Protein AF-A0A349YR46-F1 (afdb_monomer)

Nearest PDB structures (foldseek):
  8bj6-assembly1_A  TM=9.202E-01  e=8.017E-04  Bacillus subtilis subsp. subtilis str. 168
  5vfz-assembly1_A  TM=7.341E-01  e=2.265E+00  Brujitavirus brujita

Sequence (167 aa):
MYNAKMKESFLNTIENENSYKAYERAFNLTEEIETFFGKDVCEMSVNDIMCLLDLKTGARKVTAIQTMSLLRTYVDWCLQNGKIVGENNFDKISYEKINQSRAIFEQYVKDEEEFDEMCKVVYKQTSDYIESIEKPKELIVRLAFLELNIEEIAILKKTDIDYENGI

Secondary structure (DSSP, 8-state):
-TTHHHHHHHHTT---HHHHHHHHHHHHHHHHHHHHHTS-GGG--HHHHHHHHHHHS-S-HHHHHHHHHHHHHHHHHHHHTTSS-S--GGGG--GGGS--HHHHHHHH-SSHHHHHHHHHHHT---TT--HHHHHHHHHHHHHHHTT--HHHHHH--GGG--TTTT-

Foldseek 3Di:
DPPCVLLVVVLVVDPDPVLSVLLVVLQVLQVVLCVVVVHDLLRDALVSVLVSLQPRQALDLVSSVSSLVSSQVSNVVCPVVVVDDDDRNSVVDDSVPRDNLVRPLCVVAVDPVRVVVVLCVVQPDDPPHDCVPSVVVSLVVVVVNVVDDPVRVVPDDPVNDDPVVSD

pLDDT: mean 85.07, std 10.21, range [55.25, 97.81]

Radius of gyration: 21.73 Å; Cα contacts (8 Å, |Δi|>4): 123; chains: 1; bounding box: 50×27×61 Å

Solvent-accessible surface area (backbone atoms only — not comparable to full-atom values): 9874 Å² total; per-residue (Å²): 94,62,66,46,72,63,52,50,59,55,47,74,72,47,84,50,66,72,58,36,54,50,50,53,51,47,43,52,64,42,22,65,56,25,58,74,71,72,40,54,80,74,71,42,50,60,68,56,48,49,52,48,48,30,77,59,34,49,53,47,66,70,55,32,54,50,46,50,52,52,53,41,55,51,30,48,50,33,47,77,70,64,74,49,87,88,78,62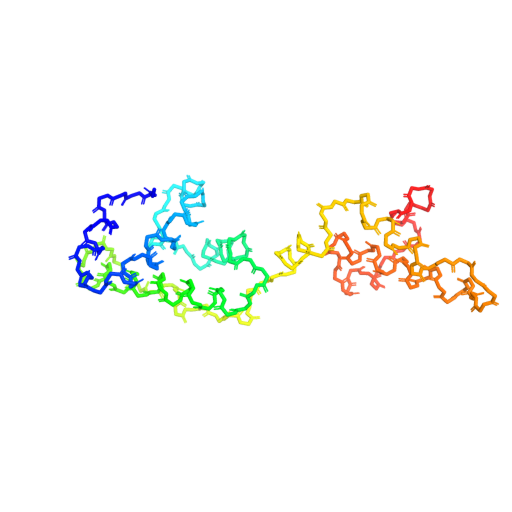,49,61,77,79,56,58,74,91,73,55,63,38,65,67,33,38,44,61,72,79,34,87,46,73,67,58,44,51,54,51,48,54,64,75,69,44,88,51,98,84,58,48,66,91,56,50,53,62,51,52,49,52,54,52,43,45,71,72,70,48,50,72,72,58,60,73,68,62,50,82,89,77,47,43,78,90,82,75,82

Mean predicted aligned error: 10.53 Å

Structure (mmCIF, N/CA/C/O backbone):
data_AF-A0A349YR46-F1
#
_entry.id   AF-A0A349YR46-F1
#
loop_
_atom_site.group_PDB
_atom_site.id
_atom_site.type_symbol
_atom_site.label_atom_id
_atom_site.label_alt_id
_atom_site.label_comp_id
_atom_site.label_asym_id
_atom_site.label_entity_id
_atom_site.label_seq_id
_atom_site.pdbx_PDB_ins_code
_atom_site.Cartn_x
_atom_site.Cartn_y
_atom_site.Cartn_z
_atom_site.occupancy
_atom_site.B_iso_or_equiv
_atom_site.auth_seq_id
_atom_site.auth_comp_id
_atom_site.auth_asym_id
_atom_site.auth_atom_id
_atom_site.pdbx_PDB_model_num
ATOM 1 N N . MET A 1 1 ? -9.243 11.938 8.640 1.00 85.62 1 MET A N 1
ATOM 2 C CA . MET A 1 1 ? -9.383 10.492 8.927 1.00 85.62 1 MET A CA 1
ATOM 3 C C . MET A 1 1 ? -10.788 9.990 8.588 1.00 85.62 1 MET A C 1
ATOM 5 O O . MET A 1 1 ? -11.760 10.495 9.151 1.00 85.62 1 MET A O 1
ATOM 9 N N . TYR A 1 2 ? -10.905 8.943 7.760 1.00 94.06 2 TYR A N 1
ATOM 10 C CA . TYR A 1 2 ? -12.170 8.219 7.539 1.00 94.06 2 TYR A CA 1
ATOM 11 C C . TYR A 1 2 ? -12.680 7.580 8.844 1.00 94.06 2 TYR A C 1
ATOM 13 O O . TYR A 1 2 ? -11.862 7.114 9.632 1.00 94.06 2 TYR A O 1
ATOM 21 N N . ASN A 1 3 ? -13.999 7.557 9.086 1.00 93.56 3 ASN A N 1
ATOM 22 C CA . ASN A 1 3 ? -14.619 7.015 10.312 1.00 93.56 3 ASN A CA 1
ATOM 23 C C . ASN A 1 3 ? -13.978 7.536 11.622 1.00 93.56 3 ASN A C 1
ATOM 25 O O . ASN A 1 3 ? -13.648 6.783 12.543 1.00 93.56 3 ASN A O 1
ATOM 29 N N . ALA A 1 4 ? -13.804 8.861 11.699 1.00 93.44 4 ALA A N 1
ATOM 30 C CA . ALA A 1 4 ? -13.059 9.538 12.763 1.00 93.44 4 ALA A CA 1
ATOM 31 C C . ALA A 1 4 ? -13.456 9.099 14.183 1.00 93.44 4 ALA A C 1
ATOM 33 O O . ALA A 1 4 ? -12.584 8.807 14.989 1.00 93.44 4 ALA A O 1
ATOM 34 N N . LYS A 1 5 ? -14.755 8.939 14.476 1.00 94.62 5 LYS A N 1
ATOM 35 C CA . LYS A 1 5 ? -15.231 8.537 15.814 1.00 94.62 5 LYS A CA 1
ATOM 36 C C . LYS A 1 5 ? -14.667 7.190 16.280 1.00 94.62 5 LYS A C 1
ATOM 38 O O . LYS A 1 5 ? -14.355 7.022 17.460 1.00 94.62 5 LYS A O 1
ATOM 43 N N . MET A 1 6 ? -14.573 6.212 15.376 1.00 94.69 6 MET A N 1
ATOM 44 C CA . MET A 1 6 ? -14.049 4.884 15.704 1.00 94.69 6 MET A CA 1
ATOM 45 C C . MET A 1 6 ? -12.543 4.949 15.960 1.00 94.69 6 MET A C 1
ATOM 47 O O . MET A 1 6 ? -12.070 4.449 16.980 1.00 94.69 6 MET A O 1
ATOM 51 N N . LYS A 1 7 ? -11.808 5.634 15.083 1.00 96.88 7 LYS A N 1
ATOM 52 C CA . LYS A 1 7 ? -10.355 5.791 15.198 1.00 96.88 7 LYS A CA 1
ATOM 53 C C . LYS A 1 7 ? -9.949 6.631 16.397 1.00 96.88 7 LYS A C 1
ATOM 55 O O . LYS A 1 7 ? -9.032 6.246 17.104 1.00 96.88 7 LYS A O 1
ATOM 60 N N . GLU A 1 8 ? -10.672 7.704 16.699 1.00 96.12 8 GLU A N 1
ATOM 61 C CA . GLU A 1 8 ? -10.494 8.485 17.928 1.00 96.12 8 GLU A CA 1
ATOM 62 C C . GLU A 1 8 ? -10.711 7.618 19.172 1.00 96.12 8 GLU A C 1
ATOM 64 O O . GLU A 1 8 ? -9.930 7.691 20.117 1.00 96.12 8 GLU A O 1
ATOM 69 N N . SER A 1 9 ? -11.720 6.736 19.164 1.00 96.06 9 SER A N 1
ATOM 70 C CA . SER A 1 9 ? -11.949 5.803 20.278 1.00 96.06 9 SER A CA 1
ATOM 71 C C . SER A 1 9 ? -10.760 4.867 20.498 1.00 96.06 9 SER A C 1
ATOM 73 O O . SER A 1 9 ? -10.399 4.613 21.642 1.00 96.06 9 SER A O 1
ATOM 75 N N . PHE A 1 10 ? -10.140 4.383 19.421 1.00 97.56 10 PHE A N 1
ATOM 76 C CA . PHE A 1 10 ? -8.922 3.579 19.493 1.00 97.56 10 PHE A CA 1
ATOM 77 C C . PHE A 1 10 ? -7.711 4.406 19.944 1.00 97.56 10 PHE A C 1
ATOM 79 O O . PHE A 1 10 ? -7.009 4.003 20.867 1.00 97.56 10 PHE A O 1
ATOM 86 N N . LEU A 1 11 ? -7.491 5.582 19.352 1.00 96.88 11 LEU A N 1
ATOM 87 C CA . LEU A 1 11 ? -6.385 6.484 19.685 1.00 96.88 11 LEU A CA 1
ATOM 88 C C . LEU A 1 11 ? -6.401 6.885 21.166 1.00 96.88 11 LEU A C 1
ATOM 90 O O . LEU A 1 11 ? -5.349 6.934 21.797 1.00 96.88 11 LEU A O 1
ATOM 94 N N . ASN A 1 12 ? -7.587 7.074 21.750 1.00 95.81 12 ASN A N 1
ATOM 95 C CA . ASN A 1 12 ? -7.757 7.367 23.175 1.00 95.81 12 ASN A CA 1
ATOM 96 C C . ASN A 1 12 ? -7.328 6.221 24.109 1.00 95.81 12 ASN A C 1
ATOM 98 O O . ASN A 1 12 ? -7.163 6.450 25.304 1.00 95.81 12 ASN A O 1
ATOM 102 N N . THR A 1 13 ? -7.140 5.000 23.597 1.00 95.50 13 THR A N 1
ATOM 103 C CA . THR A 1 13 ? -6.581 3.881 24.379 1.00 95.50 13 THR A CA 1
ATOM 104 C C . THR A 1 13 ? -5.051 3.868 24.407 1.00 95.50 13 THR A C 1
ATOM 106 O O . THR A 1 13 ? -4.454 3.055 25.110 1.00 95.50 13 THR A O 1
ATOM 109 N N . ILE A 1 14 ? -4.400 4.759 23.654 1.00 95.44 14 ILE A N 1
ATOM 110 C CA . ILE A 1 14 ? -2.948 4.793 23.496 1.00 95.44 14 ILE A CA 1
ATOM 111 C C . ILE A 1 14 ? -2.356 5.860 24.412 1.00 95.44 14 ILE A C 1
ATOM 113 O O . ILE A 1 14 ? -2.468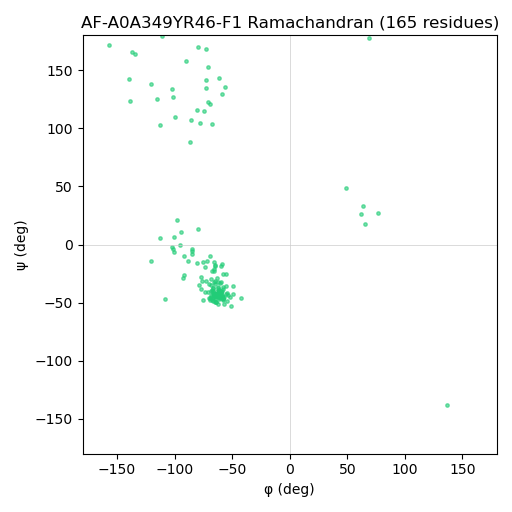 7.054 24.154 1.00 95.44 14 ILE A O 1
ATOM 117 N N . GLU A 1 15 ? -1.654 5.426 25.457 1.00 93.56 15 GLU A N 1
ATOM 118 C CA . GLU A 1 15 ? -1.013 6.340 26.415 1.00 93.56 15 GLU A CA 1
ATOM 119 C C . GLU A 1 15 ? 0.278 6.972 25.868 1.00 93.56 15 GLU A C 1
ATOM 121 O O . GLU A 1 15 ? 0.642 8.096 26.210 1.00 93.56 15 GLU A O 1
ATOM 126 N N . ASN A 1 16 ? 1.006 6.245 25.016 1.00 95.88 16 ASN A N 1
ATOM 127 C CA . ASN A 1 16 ? 2.294 6.692 24.500 1.00 95.88 16 ASN A CA 1
ATOM 128 C C . ASN A 1 16 ? 2.123 7.681 23.333 1.00 95.88 16 ASN A C 1
ATOM 130 O O . ASN A 1 16 ? 1.685 7.296 22.250 1.00 95.88 16 ASN A O 1
ATOM 134 N N . GLU A 1 17 ? 2.569 8.927 23.514 1.00 94.50 17 GLU A N 1
ATOM 135 C CA . GLU A 1 17 ? 2.419 10.005 22.521 1.00 94.50 17 GLU A CA 1
ATOM 136 C C . GLU A 1 17 ? 3.058 9.681 21.156 1.00 94.50 17 GLU A C 1
ATOM 138 O O . GLU A 1 17 ? 2.501 9.997 20.103 1.00 94.50 17 GLU A O 1
ATOM 143 N N . ASN A 1 18 ? 4.214 9.012 21.141 1.00 93.75 18 ASN A N 1
ATOM 144 C CA . ASN A 1 18 ? 4.871 8.634 19.885 1.00 93.75 18 ASN A CA 1
ATOM 145 C C . ASN A 1 18 ? 4.065 7.579 19.123 1.00 93.75 18 ASN A C 1
ATOM 147 O O . ASN A 1 18 ? 3.958 7.649 17.898 1.00 93.75 18 ASN A O 1
ATOM 151 N N . SER A 1 19 ? 3.486 6.624 19.852 1.00 94.19 19 SER A N 1
ATOM 152 C CA . SER A 1 19 ? 2.607 5.601 19.290 1.00 94.19 19 SER A CA 1
ATOM 153 C C . SER A 1 19 ? 1.329 6.246 18.766 1.00 94.19 19 SER A C 1
ATOM 155 O O . SER A 1 19 ? 0.980 6.015 17.614 1.00 94.19 19 SER A O 1
ATOM 157 N N . TYR A 1 20 ? 0.707 7.140 19.541 1.00 96.06 20 TYR A N 1
ATOM 158 C CA . TYR A 1 20 ? -0.460 7.917 19.117 1.00 96.06 20 TYR A CA 1
ATOM 159 C C . TYR A 1 20 ? -0.206 8.608 17.769 1.00 96.06 20 TYR A C 1
ATOM 161 O O . TYR A 1 20 ? -0.930 8.380 16.801 1.00 96.06 20 TYR A O 1
ATOM 169 N N . LYS A 1 21 ? 0.893 9.370 17.660 1.00 95.56 21 LYS A N 1
ATOM 170 C CA . LYS A 1 21 ? 1.276 10.064 16.417 1.00 95.56 21 LYS A CA 1
ATOM 171 C C . LYS A 1 21 ? 1.586 9.103 15.267 1.00 95.56 21 LYS A C 1
ATOM 173 O O . LYS A 1 21 ? 1.456 9.467 14.099 1.00 95.56 21 LYS A O 1
ATOM 178 N N . ALA A 1 22 ? 2.060 7.890 15.551 1.00 94.50 22 ALA A N 1
ATOM 179 C CA . ALA A 1 22 ? 2.281 6.877 14.523 1.00 94.50 22 ALA A CA 1
ATOM 180 C C . ALA A 1 22 ? 0.952 6.369 13.942 1.00 94.50 22 ALA A C 1
ATOM 182 O O . ALA A 1 22 ? 0.811 6.337 12.721 1.00 94.50 22 ALA A O 1
ATOM 183 N N . TYR A 1 23 ? -0.028 6.057 14.793 1.00 96.50 23 TYR A N 1
ATOM 184 C CA . TYR A 1 23 ? -1.359 5.637 14.351 1.00 96.50 23 TYR A CA 1
ATOM 185 C C . TYR A 1 23 ? -2.124 6.750 13.642 1.00 96.50 23 TYR A C 1
ATOM 187 O O . TYR A 1 23 ? -2.691 6.508 12.583 1.00 96.50 23 TYR A O 1
ATOM 195 N N . GLU A 1 24 ? -2.083 7.978 14.159 1.00 95.81 24 GLU A N 1
ATOM 196 C CA . GLU A 1 24 ? -2.708 9.133 13.506 1.00 95.81 24 GLU A CA 1
ATOM 197 C C . GLU A 1 24 ? -2.167 9.333 12.081 1.00 95.81 24 GLU A C 1
ATOM 199 O O . GLU A 1 24 ? -2.935 9.483 11.130 1.00 95.81 24 GLU A O 1
ATOM 204 N N . ARG A 1 25 ? -0.842 9.244 11.897 1.00 93.38 25 ARG A N 1
ATOM 205 C CA . ARG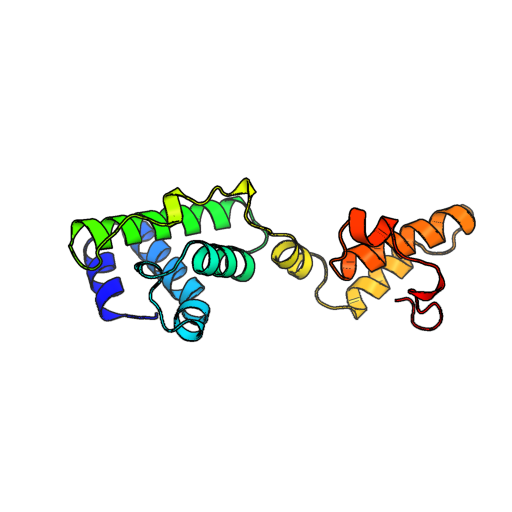 A 1 25 ? -0.229 9.285 10.559 1.00 93.38 25 ARG A CA 1
ATOM 206 C C . ARG A 1 25 ? -0.674 8.122 9.679 1.00 93.38 25 ARG A C 1
ATOM 208 O O . ARG A 1 25 ? -0.964 8.354 8.510 1.00 93.38 25 ARG A O 1
ATOM 215 N N . ALA A 1 26 ? -0.747 6.904 10.218 1.00 93.25 26 ALA A N 1
ATOM 216 C CA . ALA A 1 26 ? -1.222 5.744 9.469 1.00 93.25 26 ALA A CA 1
ATOM 217 C C . ALA A 1 26 ? -2.679 5.928 9.007 1.00 93.25 26 ALA A C 1
ATOM 219 O O . ALA A 1 26 ? -2.980 5.674 7.849 1.00 93.25 26 ALA A O 1
ATOM 220 N N . PHE A 1 27 ? -3.563 6.447 9.859 1.00 95.62 27 PHE A N 1
ATOM 221 C CA . PHE A 1 27 ? -4.963 6.693 9.501 1.00 95.62 27 PHE A CA 1
ATOM 222 C C . PHE A 1 27 ? -5.160 7.831 8.502 1.00 95.62 27 PHE A C 1
ATOM 224 O O . PHE A 1 27 ? -6.063 7.767 7.670 1.00 95.62 27 PHE A O 1
ATOM 231 N N . ASN A 1 28 ? -4.331 8.872 8.568 1.00 93.44 28 ASN A N 1
ATOM 232 C CA . ASN A 1 28 ? -4.348 9.932 7.562 1.00 93.44 28 ASN A CA 1
ATOM 233 C C . ASN A 1 28 ? -3.840 9.423 6.206 1.00 93.44 28 ASN A C 1
ATOM 235 O O . ASN A 1 28 ? -4.363 9.812 5.168 1.00 93.44 28 ASN A O 1
ATOM 239 N N . LEU A 1 29 ? -2.862 8.514 6.209 1.00 89.62 29 LEU A N 1
ATOM 240 C CA . LEU A 1 29 ? -2.326 7.906 4.993 1.00 89.62 29 LEU A CA 1
ATOM 241 C C . LEU A 1 29 ? -3.367 7.046 4.253 1.00 89.62 29 LEU A C 1
ATOM 243 O O . LEU A 1 29 ? -3.359 6.995 3.024 1.00 89.62 29 LEU A O 1
ATOM 247 N N . THR A 1 30 ? -4.262 6.376 4.985 1.00 91.81 30 THR A N 1
ATOM 248 C CA . THR A 1 30 ? -5.279 5.481 4.407 1.00 91.81 30 THR A CA 1
ATOM 249 C C . THR A 1 30 ? -6.580 6.175 4.016 1.00 91.81 30 THR A C 1
ATOM 251 O O . THR A 1 30 ? -7.364 5.599 3.266 1.00 91.81 30 THR A O 1
ATOM 254 N N . GLU A 1 31 ? -6.810 7.406 4.478 1.00 93.38 31 GLU A N 1
ATOM 255 C CA . GLU A 1 31 ? -8.101 8.097 4.375 1.00 93.38 31 GLU A CA 1
ATOM 256 C C . GLU A 1 31 ? -8.641 8.198 2.946 1.00 93.38 31 GLU A C 1
ATOM 258 O O . GLU A 1 31 ? -9.831 7.980 2.720 1.00 93.38 31 GLU A O 1
ATOM 263 N N . GLU A 1 32 ? -7.782 8.516 1.981 1.00 89.75 32 GLU A N 1
ATOM 264 C CA . GLU A 1 32 ? -8.176 8.651 0.576 1.00 89.75 32 GLU A CA 1
ATOM 265 C C . GLU A 1 32 ? -8.726 7.331 0.018 1.00 89.75 32 GLU A C 1
ATOM 267 O O . GLU A 1 32 ? -9.771 7.313 -0.632 1.00 89.75 32 GLU A O 1
ATOM 272 N N . ILE A 1 33 ? -8.066 6.214 0.337 1.00 89.75 33 ILE A N 1
ATOM 273 C CA . ILE A 1 33 ? -8.454 4.878 -0.128 1.00 89.75 33 ILE A CA 1
ATOM 274 C C . ILE A 1 33 ? -9.705 4.384 0.600 1.00 89.75 33 ILE A C 1
ATOM 276 O O . ILE A 1 33 ? -10.613 3.838 -0.024 1.00 89.75 33 ILE A O 1
ATOM 280 N N . GLU A 1 34 ? -9.799 4.618 1.908 1.00 94.56 34 GLU A N 1
ATOM 281 C CA . GLU A 1 34 ? -11.008 4.320 2.684 1.00 94.56 34 GLU A CA 1
ATOM 282 C C . GLU A 1 34 ? -12.226 5.085 2.158 1.00 94.56 34 GLU A C 1
ATOM 284 O O . GLU A 1 34 ? -13.309 4.519 2.016 1.00 94.56 34 GLU A O 1
ATOM 289 N N . THR A 1 35 ? -12.033 6.355 1.794 1.00 92.69 35 THR A N 1
ATOM 290 C CA . THR A 1 35 ? -13.075 7.192 1.186 1.00 92.69 35 THR A CA 1
ATOM 291 C C . THR A 1 35 ? -13.477 6.664 -0.188 1.00 92.69 35 THR A C 1
ATOM 293 O O . THR A 1 35 ? -14.669 6.585 -0.477 1.00 92.69 35 THR A O 1
ATOM 296 N N . PHE A 1 36 ? -12.506 6.262 -1.015 1.00 89.62 36 PHE A N 1
ATOM 297 C CA . PHE A 1 36 ? -12.759 5.679 -2.334 1.00 89.62 36 PHE A CA 1
ATOM 298 C C . PHE A 1 36 ? -13.585 4.387 -2.252 1.00 89.62 36 PHE A C 1
ATOM 300 O O . PHE A 1 36 ? -14.550 4.224 -2.997 1.00 89.62 36 PHE A O 1
ATOM 307 N N . PHE A 1 37 ? -13.245 3.485 -1.328 1.00 91.12 37 PHE A N 1
ATOM 308 C CA . PHE A 1 37 ? -13.982 2.233 -1.139 1.00 91.12 37 PHE A CA 1
ATOM 309 C C . PHE A 1 37 ? -15.263 2.384 -0.311 1.00 91.12 37 PHE A C 1
ATOM 311 O O . PHE A 1 37 ? -16.098 1.478 -0.327 1.00 91.12 37 PHE A O 1
ATOM 318 N N . GLY A 1 38 ? -15.424 3.490 0.421 1.00 94.19 38 GLY A N 1
ATOM 319 C CA . GLY A 1 38 ? -16.522 3.687 1.367 1.00 94.19 38 GLY A CA 1
ATOM 320 C C . GLY A 1 38 ? -16.491 2.689 2.528 1.00 94.19 38 GLY A C 1
ATOM 321 O O . GLY A 1 38 ? -17.545 2.258 2.993 1.00 94.19 38 GLY A O 1
ATOM 322 N N . LYS A 1 39 ? -15.293 2.281 2.964 1.00 95.25 39 LYS A N 1
ATOM 323 C CA . LYS A 1 39 ? -15.076 1.280 4.021 1.00 95.25 39 LYS A CA 1
ATOM 324 C C . LYS A 1 39 ? -13.934 1.709 4.925 1.00 95.25 39 LYS A C 1
ATOM 326 O O . LYS A 1 39 ? -12.932 2.228 4.437 1.00 95.25 39 LYS A O 1
ATOM 331 N N . ASP A 1 40 ? -14.062 1.442 6.222 1.00 95.69 40 ASP A N 1
ATOM 332 C CA . ASP A 1 40 ? -12.927 1.588 7.134 1.00 95.69 40 ASP A CA 1
ATOM 333 C C . ASP A 1 40 ? -11.899 0.479 6.862 1.00 95.69 40 ASP A C 1
ATOM 335 O O . ASP A 1 40 ? -12.272 -0.613 6.428 1.00 95.69 40 ASP A O 1
ATOM 339 N N . VAL A 1 41 ? -10.613 0.718 7.146 1.00 94.62 41 VAL A N 1
ATOM 340 C CA . VAL A 1 41 ? -9.559 -0.310 7.021 1.00 94.62 41 VAL A CA 1
ATOM 341 C C . VAL A 1 41 ? -9.947 -1.629 7.698 1.00 94.62 41 VAL A C 1
ATOM 343 O O . VAL A 1 41 ? -9.623 -2.700 7.185 1.00 94.62 41 VAL A O 1
ATOM 346 N N . CYS A 1 42 ? -10.660 -1.584 8.827 1.00 95.31 42 CYS A N 1
ATOM 347 C CA . CYS A 1 42 ? -11.071 -2.799 9.531 1.00 95.31 42 CYS A CA 1
ATOM 348 C C . CYS A 1 42 ? -12.178 -3.607 8.819 1.00 95.31 42 CYS A C 1
ATOM 350 O O . CYS A 1 42 ? -12.366 -4.782 9.120 1.00 95.31 42 CYS A O 1
ATOM 352 N N . GLU A 1 43 ? -12.859 -3.023 7.832 1.00 94.88 43 GLU A N 1
ATOM 353 C CA . GLU A 1 43 ? -13.916 -3.656 7.029 1.00 94.88 43 GLU A CA 1
ATOM 354 C C . GLU A 1 43 ? -13.424 -4.083 5.633 1.00 94.88 43 GLU A C 1
ATOM 356 O O . GLU A 1 43 ? -14.180 -4.640 4.830 1.00 94.88 43 GLU A O 1
ATOM 361 N N . MET A 1 44 ? -12.160 -3.804 5.314 1.00 94.75 44 MET A N 1
ATOM 362 C CA . MET A 1 44 ? -11.581 -4.076 4.004 1.00 94.75 44 MET A CA 1
ATOM 363 C C . MET A 1 44 ? -11.345 -5.573 3.772 1.00 94.75 44 MET A C 1
ATOM 365 O O . MET A 1 44 ? -10.928 -6.326 4.659 1.00 94.75 44 MET A O 1
ATOM 369 N N . SER A 1 45 ? -11.588 -6.016 2.536 1.00 93.62 45 SER A N 1
ATOM 370 C CA . SER A 1 45 ? -11.196 -7.355 2.094 1.00 93.62 45 SER A CA 1
ATOM 371 C C . SER A 1 45 ? -9.679 -7.447 1.891 1.00 93.62 45 SER A C 1
ATOM 373 O O . SER A 1 45 ? -8.986 -6.435 1.826 1.00 93.62 45 SER A O 1
ATOM 375 N N . VAL A 1 46 ? -9.149 -8.662 1.723 1.00 90.50 46 VAL A N 1
ATOM 376 C CA . VAL A 1 46 ? -7.720 -8.864 1.410 1.00 90.50 46 VAL A CA 1
ATOM 377 C C . VAL A 1 46 ? -7.295 -8.065 0.171 1.00 90.50 46 VAL A C 1
ATOM 379 O O . VAL A 1 46 ? -6.246 -7.433 0.195 1.00 90.50 46 VAL A O 1
ATOM 382 N N . ASN A 1 47 ? -8.118 -8.033 -0.882 1.00 87.19 47 ASN A N 1
ATOM 383 C CA . ASN A 1 47 ? -7.803 -7.294 -2.109 1.00 87.19 47 ASN A CA 1
ATOM 384 C C . ASN A 1 47 ? -7.820 -5.773 -1.889 1.00 87.19 47 ASN A C 1
ATOM 386 O O . ASN A 1 47 ? -6.939 -5.080 -2.390 1.00 87.19 47 ASN A O 1
ATOM 390 N N . ASP A 1 48 ? -8.780 -5.270 -1.106 1.00 90.75 48 ASP A N 1
ATOM 391 C CA . ASP A 1 48 ? -8.870 -3.846 -0.755 1.00 90.75 48 ASP A CA 1
ATOM 392 C C . ASP A 1 48 ? -7.614 -3.407 0.027 1.00 90.75 48 ASP A C 1
ATOM 394 O O . ASP A 1 48 ? -7.010 -2.380 -0.282 1.00 90.75 48 ASP A O 1
ATOM 398 N N . ILE A 1 49 ? -7.165 -4.227 0.989 1.00 90.50 49 ILE A N 1
ATOM 399 C CA . ILE A 1 49 ? -5.942 -3.968 1.764 1.00 90.50 49 ILE A CA 1
ATOM 400 C C . ILE A 1 49 ? -4.701 -4.025 0.865 1.00 90.50 49 ILE A C 1
ATOM 402 O O . ILE A 1 49 ? -3.831 -3.168 0.983 1.00 90.50 49 ILE A O 1
ATOM 406 N N . MET A 1 50 ? -4.602 -5.001 -0.042 1.00 84.88 50 MET A N 1
ATOM 407 C CA . MET A 1 50 ? -3.476 -5.086 -0.982 1.00 84.88 50 MET A CA 1
ATOM 408 C C . MET A 1 50 ? -3.374 -3.829 -1.855 1.00 84.88 50 MET A C 1
ATOM 410 O O . MET A 1 50 ? -2.283 -3.284 -1.996 1.00 84.88 50 MET A O 1
ATOM 414 N N . CYS A 1 51 ? -4.506 -3.333 -2.362 1.00 83.19 51 CYS A N 1
ATOM 415 C CA . CYS A 1 51 ? -4.577 -2.085 -3.125 1.00 83.19 51 CYS A CA 1
ATOM 416 C C . CYS A 1 51 ? -4.144 -0.872 -2.284 1.00 83.19 51 CYS A C 1
ATOM 418 O O . CYS A 1 51 ? -3.329 -0.060 -2.718 1.00 83.19 51 CYS A O 1
ATOM 420 N N . LEU A 1 52 ? -4.629 -0.773 -1.042 1.00 87.50 52 LEU A N 1
ATOM 421 C CA . LEU A 1 52 ? -4.224 0.275 -0.104 1.00 87.50 52 LEU A CA 1
ATOM 422 C C . LEU A 1 52 ? -2.712 0.259 0.155 1.00 87.50 52 LEU A C 1
ATOM 424 O O . LEU A 1 52 ? -2.078 1.316 0.175 1.00 87.50 52 LEU A O 1
ATOM 428 N N . LEU A 1 53 ? -2.135 -0.926 0.369 1.00 84.06 53 LEU A N 1
ATOM 429 C CA . LEU A 1 53 ? -0.714 -1.069 0.670 1.00 84.06 53 LEU A CA 1
ATOM 430 C C . LEU A 1 53 ? 0.155 -0.714 -0.542 1.00 84.06 53 LEU A C 1
ATOM 432 O O . LEU A 1 53 ? 1.126 0.021 -0.364 1.00 84.06 53 LEU A O 1
ATOM 436 N N . ASP A 1 54 ? -0.218 -1.163 -1.740 1.00 78.62 54 ASP A N 1
ATOM 437 C CA . ASP A 1 54 ? 0.450 -0.818 -3.004 1.00 78.62 54 ASP A CA 1
ATOM 438 C C . ASP A 1 54 ? 0.486 0.708 -3.213 1.00 78.62 54 ASP A C 1
ATOM 440 O O . ASP A 1 54 ? 1.551 1.311 -3.345 1.00 78.62 54 ASP A O 1
ATOM 444 N N . LEU A 1 55 ? -0.668 1.370 -3.090 1.00 75.94 55 LEU A N 1
ATOM 445 C CA . LEU A 1 55 ? -0.793 2.793 -3.416 1.00 75.94 55 LEU A CA 1
ATOM 446 C C . LEU A 1 55 ? -0.232 3.750 -2.360 1.00 75.94 55 LEU A C 1
ATOM 448 O O . LEU A 1 55 ? 0.113 4.883 -2.692 1.00 75.94 55 LEU A O 1
ATOM 452 N N . LYS A 1 56 ? -0.210 3.368 -1.076 1.00 76.12 56 LYS A N 1
ATOM 453 C CA . LYS A 1 56 ? 0.047 4.333 0.010 1.00 76.12 56 LYS A CA 1
ATOM 454 C C . LYS A 1 56 ? 1.264 4.031 0.870 1.00 76.12 56 LYS A C 1
ATOM 456 O O . LYS A 1 56 ? 1.718 4.922 1.580 1.00 76.12 56 LYS A O 1
ATOM 461 N N . THR A 1 57 ? 1.850 2.833 0.827 1.00 65.81 57 THR A N 1
ATOM 462 C CA . THR A 1 57 ? 2.997 2.539 1.709 1.00 65.81 57 THR A CA 1
ATOM 463 C C . THR A 1 57 ? 4.365 2.969 1.177 1.00 65.81 57 THR A C 1
ATOM 465 O O . THR A 1 57 ? 5.352 2.926 1.921 1.00 65.81 57 THR A O 1
ATOM 468 N N . GLY A 1 58 ? 4.419 3.484 -0.054 1.00 63.69 58 GLY A N 1
ATOM 469 C CA . GLY A 1 58 ? 5.646 3.981 -0.667 1.00 63.69 58 GLY A CA 1
ATOM 470 C C . GLY A 1 58 ? 6.654 2.866 -0.989 1.00 63.69 58 GLY A C 1
ATOM 471 O O . GLY A 1 58 ? 6.469 1.702 -0.645 1.00 63.69 58 GLY A O 1
ATOM 472 N N . ALA A 1 59 ? 7.783 3.231 -1.604 1.00 61.00 59 ALA A N 1
ATOM 473 C CA . ALA A 1 59 ? 8.837 2.285 -1.995 1.00 61.00 59 ALA A CA 1
ATOM 474 C C . ALA A 1 59 ? 9.560 1.589 -0.829 1.00 61.00 59 ALA A C 1
ATOM 476 O O . ALA A 1 59 ? 10.268 0.597 -1.006 1.00 61.00 59 ALA A O 1
ATOM 477 N N . ARG A 1 60 ? 9.505 2.171 0.377 1.00 67.31 60 ARG A N 1
ATOM 478 C CA . ARG A 1 60 ? 10.347 1.725 1.491 1.00 67.31 60 ARG A CA 1
ATOM 479 C C . ARG A 1 60 ? 9.676 0.580 2.232 1.00 67.31 60 ARG A C 1
ATOM 481 O O . ARG A 1 60 ? 8.795 0.797 3.062 1.00 67.31 60 ARG A O 1
ATOM 488 N N . LYS A 1 61 ? 10.213 -0.626 2.039 1.00 71.00 61 LYS A N 1
ATOM 489 C CA . LYS A 1 61 ? 9.811 -1.856 2.740 1.00 71.00 61 LYS A CA 1
ATOM 490 C C . LYS A 1 61 ? 9.566 -1.694 4.238 1.00 71.00 61 LYS A C 1
ATOM 492 O O . LYS A 1 61 ? 8.556 -2.156 4.757 1.00 71.00 61 LYS A O 1
ATOM 497 N N . VAL A 1 62 ? 10.470 -1.014 4.939 1.00 76.94 62 VAL A N 1
ATOM 498 C CA . VAL A 1 62 ? 10.351 -0.814 6.392 1.00 76.94 62 VAL A CA 1
ATOM 499 C C . VAL A 1 62 ? 9.103 -0.003 6.749 1.00 76.94 62 VAL A C 1
ATOM 501 O O . VAL A 1 62 ? 8.395 -0.364 7.685 1.00 76.94 62 VAL A O 1
ATOM 504 N N . THR A 1 63 ? 8.805 1.053 5.991 1.00 77.12 63 THR A N 1
ATOM 505 C CA . THR A 1 63 ? 7.631 1.907 6.212 1.00 77.12 63 THR A CA 1
ATOM 506 C C . THR A 1 63 ? 6.343 1.131 5.971 1.00 77.12 63 THR A C 1
ATOM 508 O O . THR A 1 63 ? 5.442 1.171 6.801 1.00 77.12 63 THR A O 1
ATOM 511 N N . ALA A 1 64 ? 6.288 0.351 4.895 1.00 78.69 64 ALA A N 1
ATOM 512 C CA . ALA A 1 64 ? 5.144 -0.491 4.580 1.00 78.69 64 ALA A CA 1
ATOM 513 C C . ALA A 1 64 ? 4.861 -1.553 5.648 1.00 78.69 64 ALA A C 1
ATOM 515 O O . ALA A 1 64 ? 3.724 -1.680 6.097 1.00 78.69 64 ALA A O 1
ATOM 516 N N . ILE A 1 65 ? 5.895 -2.251 6.125 1.00 84.19 65 ILE A N 1
ATOM 517 C CA . ILE A 1 65 ? 5.766 -3.231 7.214 1.00 84.19 65 ILE A CA 1
ATOM 518 C C . ILE A 1 65 ? 5.274 -2.558 8.501 1.00 84.19 65 ILE A C 1
ATOM 520 O O . ILE A 1 65 ? 4.411 -3.100 9.191 1.00 84.19 65 ILE A O 1
ATOM 524 N N . GLN A 1 66 ? 5.798 -1.373 8.830 1.00 87.31 66 GLN A N 1
ATOM 525 C CA . GLN A 1 66 ? 5.377 -0.624 10.016 1.00 87.31 66 GLN A CA 1
ATOM 526 C C . GLN A 1 66 ? 3.914 -0.186 9.922 1.00 87.31 66 GLN A C 1
ATOM 528 O O . GLN A 1 66 ? 3.151 -0.450 10.848 1.00 87.31 66 GLN A O 1
ATOM 533 N N . THR A 1 67 ? 3.506 0.419 8.803 1.00 88.00 67 THR A N 1
ATOM 534 C CA . THR A 1 67 ? 2.109 0.806 8.563 1.00 88.00 67 THR A CA 1
ATOM 535 C C . THR A 1 67 ? 1.192 -0.411 8.638 1.00 88.00 67 THR A C 1
ATOM 537 O O . THR A 1 67 ? 0.190 -0.376 9.344 1.00 88.00 67 THR A O 1
ATOM 540 N N . MET A 1 68 ? 1.564 -1.518 7.992 1.00 90.44 68 MET A N 1
ATOM 541 C CA . MET A 1 68 ? 0.800 -2.763 8.027 1.00 90.44 68 MET A CA 1
ATOM 542 C C . MET A 1 68 ? 0.645 -3.309 9.456 1.00 90.44 68 MET A C 1
ATOM 544 O O . MET A 1 68 ? -0.441 -3.740 9.828 1.00 90.44 68 MET A O 1
ATOM 548 N N . SER A 1 69 ? 1.701 -3.253 10.273 1.00 92.94 69 SER A N 1
ATOM 549 C CA . SER A 1 69 ? 1.670 -3.684 11.678 1.00 92.94 69 SER A CA 1
ATOM 550 C C . SER A 1 69 ? 0.740 -2.819 12.542 1.00 92.94 69 SER A C 1
ATOM 552 O O . SER A 1 69 ? -0.045 -3.341 13.339 1.00 92.94 69 SER A O 1
ATOM 554 N N . LEU A 1 70 ? 0.775 -1.495 12.347 1.00 95.19 70 LEU A N 1
ATOM 555 C CA . LEU A 1 70 ? -0.133 -0.564 13.024 1.00 95.19 70 LEU A CA 1
ATOM 556 C C . LEU A 1 70 ? -1.587 -0.852 12.629 1.00 95.19 70 LEU A C 1
ATOM 558 O O . LEU A 1 70 ? -2.435 -1.063 13.492 1.00 95.19 70 LEU A O 1
ATOM 562 N N . LEU A 1 71 ? -1.876 -0.933 11.328 1.00 95.19 71 LEU A N 1
ATOM 563 C CA . LEU A 1 71 ? -3.231 -1.200 10.849 1.00 95.19 71 LEU A CA 1
ATOM 564 C C . LEU A 1 71 ? -3.742 -2.563 11.328 1.00 95.19 71 LEU A C 1
ATOM 566 O O . LEU A 1 71 ? -4.868 -2.637 11.810 1.00 95.19 71 LEU A O 1
ATOM 570 N N . ARG A 1 72 ? -2.903 -3.609 11.313 1.00 95.81 72 ARG A N 1
ATOM 571 C CA . ARG A 1 72 ? -3.239 -4.923 11.885 1.00 95.81 72 ARG A CA 1
ATOM 572 C C . ARG A 1 72 ? -3.666 -4.805 13.349 1.00 95.81 72 ARG A C 1
ATOM 574 O O . ARG A 1 72 ? -4.731 -5.303 13.695 1.00 95.81 72 ARG A O 1
ATOM 581 N N . THR A 1 73 ? -2.893 -4.092 14.171 1.00 96.94 73 THR A N 1
ATOM 582 C CA . THR A 1 73 ? -3.197 -3.889 15.601 1.00 96.94 73 THR A CA 1
ATO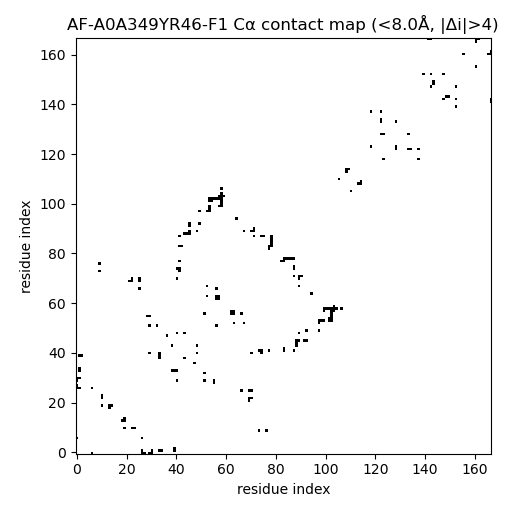M 583 C C . THR A 1 73 ? -4.521 -3.148 15.809 1.00 96.94 73 THR A C 1
ATOM 585 O O . THR A 1 73 ? -5.294 -3.478 16.707 1.00 96.94 73 THR A O 1
ATOM 588 N N . TYR A 1 74 ? -4.813 -2.159 14.963 1.00 97.50 74 TYR A N 1
ATOM 589 C CA . TYR A 1 74 ? -6.097 -1.463 14.986 1.00 97.50 74 TYR A CA 1
ATOM 590 C C . TYR A 1 74 ? -7.267 -2.401 14.639 1.00 97.50 74 TYR A C 1
ATOM 592 O O . TYR A 1 74 ? -8.276 -2.401 15.345 1.00 97.50 74 TYR A O 1
ATOM 600 N N . VAL A 1 75 ? -7.129 -3.250 13.613 1.00 97.06 75 VAL A N 1
ATOM 601 C CA . VAL A 1 75 ? -8.162 -4.242 13.262 1.00 97.06 75 VAL A CA 1
ATOM 602 C C . VAL A 1 75 ? -8.375 -5.255 14.392 1.00 97.06 75 VAL A C 1
ATOM 604 O O . VAL A 1 75 ? -9.523 -5.560 14.721 1.00 97.06 75 VAL A O 1
ATOM 607 N N . ASP A 1 76 ? -7.304 -5.712 15.048 1.00 97.38 76 ASP A N 1
ATOM 608 C CA . ASP A 1 76 ? -7.405 -6.585 16.226 1.00 97.38 76 ASP A CA 1
ATOM 609 C C . ASP A 1 76 ? -8.193 -5.920 17.354 1.00 97.38 76 ASP A C 1
ATOM 611 O O . ASP A 1 76 ? -9.079 -6.537 17.949 1.00 97.38 76 ASP A O 1
ATOM 615 N N . TRP A 1 77 ? -7.925 -4.641 17.626 1.00 97.81 77 TRP A N 1
ATOM 616 C CA . TRP A 1 77 ? -8.683 -3.884 18.616 1.00 97.81 77 TRP A CA 1
ATOM 617 C C . TRP A 1 77 ? -10.165 -3.765 18.236 1.00 97.81 77 TRP A C 1
ATOM 619 O O . TRP A 1 77 ? -11.031 -3.937 19.100 1.00 97.81 77 TRP A O 1
ATOM 629 N N . CYS A 1 78 ? -10.479 -3.525 16.958 1.00 96.94 78 CYS A N 1
ATOM 630 C CA . CYS A 1 78 ? -11.858 -3.469 16.470 1.00 96.94 78 CYS A CA 1
ATOM 631 C C . CYS A 1 78 ? -12.592 -4.802 16.679 1.00 96.94 78 CYS A C 1
ATOM 633 O O . CYS A 1 78 ? -13.744 -4.796 17.118 1.00 96.94 78 CYS A O 1
ATOM 635 N N . LEU A 1 79 ? -11.927 -5.936 16.435 1.00 96.38 79 LEU A N 1
ATOM 636 C CA . LEU A 1 79 ? -12.474 -7.272 16.693 1.00 96.38 79 LEU A CA 1
ATOM 637 C C . LEU A 1 79 ? -12.699 -7.512 18.192 1.00 96.38 79 LEU A C 1
ATOM 639 O O . LEU A 1 79 ? -13.792 -7.898 18.604 1.00 96.38 79 LEU A O 1
ATOM 643 N N . GLN A 1 80 ? -11.694 -7.228 19.024 1.00 96.50 80 GLN A N 1
ATOM 644 C CA . GLN A 1 80 ? -11.750 -7.443 20.477 1.00 96.50 80 GLN A CA 1
ATOM 645 C C . GLN A 1 80 ? -12.830 -6.601 21.165 1.00 96.50 80 GLN A C 1
ATOM 647 O O . GLN A 1 80 ? -13.430 -7.040 22.144 1.00 96.50 80 GLN A O 1
ATOM 652 N N . ASN A 1 81 ? -13.105 -5.405 20.642 1.00 95.62 81 ASN A N 1
ATOM 653 C CA . ASN A 1 81 ? -14.120 -4.494 21.171 1.00 95.62 81 ASN A CA 1
ATOM 654 C C . ASN A 1 81 ? -15.484 -4.633 20.472 1.00 95.62 81 ASN A C 1
ATOM 656 O O . ASN A 1 81 ? -16.356 -3.780 20.661 1.00 95.62 81 ASN A O 1
ATOM 660 N N . GLY A 1 82 ? -15.672 -5.670 19.646 1.00 93.44 82 GLY A N 1
ATOM 661 C CA . GLY A 1 82 ? -16.936 -5.956 18.964 1.00 93.44 82 GLY A CA 1
ATOM 662 C C . GLY A 1 82 ? -17.389 -4.859 17.996 1.00 93.44 82 GLY A C 1
ATOM 663 O O . GLY A 1 82 ? -18.587 -4.696 17.777 1.00 93.44 82 GLY A O 1
ATOM 664 N N . LYS A 1 83 ? -16.454 -4.069 17.451 1.00 93.06 83 LYS A N 1
ATOM 665 C CA . LYS A 1 83 ? -16.739 -3.037 16.439 1.00 93.06 83 LYS A CA 1
ATOM 666 C C . LYS A 1 83 ? -17.050 -3.649 15.080 1.00 93.06 83 LYS A C 1
ATOM 668 O O . LYS A 1 83 ? -17.846 -3.089 14.335 1.00 93.06 83 LYS A O 1
ATOM 673 N N . ILE A 1 84 ? -16.444 -4.798 14.803 1.00 92.69 84 ILE A N 1
ATOM 674 C CA . ILE A 1 84 ? -16.658 -5.617 13.612 1.00 92.69 84 ILE A CA 1
ATOM 675 C C . ILE A 1 84 ? -16.741 -7.094 14.014 1.00 92.69 84 ILE A C 1
ATOM 677 O O . ILE A 1 84 ? -16.366 -7.468 15.127 1.00 92.69 84 ILE A O 1
ATOM 681 N N . VAL A 1 85 ? -17.216 -7.937 13.098 1.00 90.4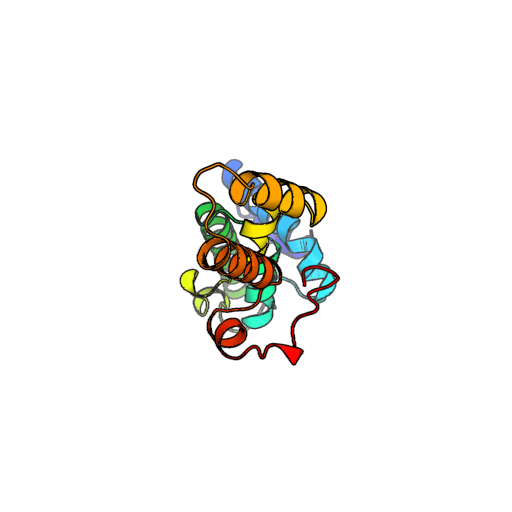4 85 VAL A N 1
ATOM 682 C CA . VAL A 1 85 ? -17.272 -9.397 13.257 1.00 90.44 85 VAL A CA 1
ATOM 683 C C . VAL A 1 85 ? -16.451 -10.041 12.148 1.00 90.44 85 VAL A C 1
ATOM 685 O O . VAL A 1 85 ? -16.549 -9.628 10.995 1.00 90.44 85 VAL A O 1
ATOM 688 N N . GLY A 1 86 ? -15.678 -11.073 12.482 1.00 91.50 86 GLY A N 1
ATOM 689 C CA . GLY A 1 86 ? -14.888 -11.825 11.515 1.00 91.50 86 GLY A CA 1
ATOM 690 C C . GLY A 1 86 ? -13.486 -12.107 12.031 1.00 91.50 86 GLY A C 1
ATOM 691 O O . GLY A 1 86 ? -13.303 -12.460 13.194 1.00 91.50 86 GLY A O 1
ATOM 692 N N . GLU A 1 87 ? -12.510 -11.957 11.147 1.00 92.12 87 GLU A N 1
ATOM 693 C CA . GLU A 1 87 ? -11.094 -12.191 11.411 1.00 92.12 87 GLU A CA 1
ATOM 694 C C . GLU A 1 87 ? -10.252 -11.047 10.844 1.00 92.12 87 GLU A C 1
ATOM 696 O O . GLU A 1 87 ? -10.715 -10.272 10.002 1.00 92.12 87 GLU A O 1
ATOM 701 N N . ASN A 1 88 ? -9.004 -10.944 11.290 1.00 94.88 88 ASN A N 1
ATOM 702 C CA . ASN A 1 88 ? -8.108 -9.899 10.833 1.00 94.88 88 ASN A CA 1
ATOM 703 C C . ASN A 1 88 ? -7.552 -10.235 9.440 1.00 94.88 88 ASN A C 1
ATOM 705 O O . ASN A 1 88 ? -6.663 -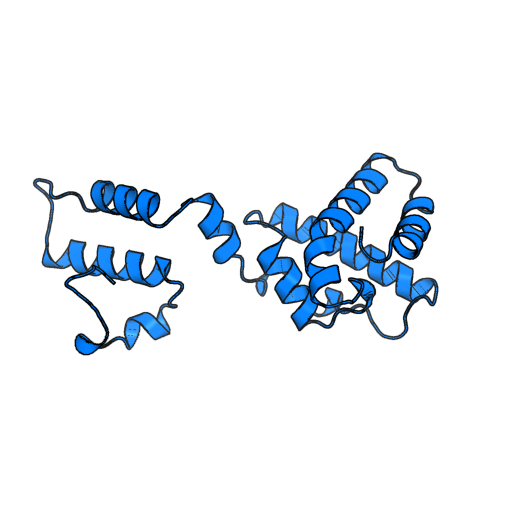11.071 9.278 1.00 94.88 88 ASN A O 1
ATOM 709 N N . ASN A 1 89 ? -8.057 -9.563 8.403 1.00 93.56 89 ASN A N 1
ATOM 710 C CA . ASN A 1 89 ? -7.616 -9.817 7.029 1.00 93.56 89 ASN A CA 1
ATOM 711 C C . ASN A 1 89 ? -6.137 -9.461 6.783 1.00 93.56 89 ASN A C 1
ATOM 713 O O . ASN A 1 89 ? -5.553 -9.989 5.835 1.00 93.56 89 ASN A O 1
ATOM 717 N N . PHE A 1 90 ? -5.497 -8.656 7.643 1.00 92.00 90 PHE A N 1
ATOM 718 C CA . PHE A 1 90 ? -4.054 -8.408 7.560 1.00 92.00 90 PHE A CA 1
ATOM 719 C C . PHE A 1 90 ? -3.217 -9.658 7.850 1.00 92.00 90 PHE A C 1
ATOM 721 O O . PHE A 1 90 ? -2.070 -9.717 7.406 1.00 92.00 90 PHE A O 1
ATOM 728 N N . ASP A 1 91 ? -3.743 -10.659 8.560 1.00 91.75 91 ASP A N 1
ATOM 729 C CA . ASP A 1 91 ? -3.018 -11.906 8.859 1.00 91.75 91 ASP A CA 1
ATOM 730 C C . ASP A 1 91 ? -2.890 -12.823 7.640 1.00 91.75 91 ASP A C 1
ATOM 732 O O . ASP A 1 91 ? -2.003 -13.673 7.571 1.00 91.75 91 ASP A O 1
ATOM 736 N N . LYS A 1 92 ? -3.742 -12.615 6.635 1.00 89.81 92 LYS A N 1
ATOM 737 C CA . LYS A 1 92 ? -3.725 -13.357 5.367 1.00 89.81 92 LYS A CA 1
ATOM 738 C C . LYS A 1 92 ? -2.748 -12.768 4.351 1.00 89.81 92 LYS A C 1
ATOM 740 O O . LYS A 1 92 ? -2.528 -13.355 3.290 1.00 89.81 92 LYS A O 1
ATOM 745 N N . ILE A 1 93 ? -2.188 -11.600 4.653 1.00 85.69 93 ILE A N 1
ATOM 746 C CA . ILE A 1 93 ? -1.297 -10.864 3.767 1.00 85.69 93 ILE A CA 1
ATOM 747 C C . ILE A 1 93 ? 0.138 -11.100 4.223 1.00 85.69 93 ILE A C 1
ATOM 749 O O . ILE A 1 93 ? 0.492 -10.893 5.383 1.00 85.69 93 ILE A O 1
ATOM 753 N N . SER A 1 94 ? 0.973 -11.525 3.280 1.00 81.25 94 SER A N 1
ATOM 754 C CA . SER A 1 94 ? 2.423 -11.542 3.443 1.00 81.25 94 SER A CA 1
ATOM 755 C C . SER A 1 94 ? 2.983 -10.349 2.683 1.00 81.25 94 SER A C 1
ATOM 757 O O . SER A 1 94 ? 2.578 -10.077 1.551 1.00 81.25 94 SER A O 1
ATOM 759 N N . TYR A 1 95 ? 3.895 -9.626 3.330 1.00 71.94 95 TYR A N 1
ATOM 760 C CA . TYR A 1 95 ? 4.509 -8.430 2.767 1.00 71.94 95 TYR A CA 1
ATOM 761 C C . TYR A 1 95 ? 5.162 -8.715 1.406 1.00 71.94 95 TYR A C 1
ATOM 763 O O . TYR A 1 95 ? 5.116 -7.889 0.503 1.00 71.94 95 TYR A O 1
ATOM 771 N N . GLU A 1 96 ? 5.738 -9.905 1.241 1.00 73.81 96 GLU A N 1
ATOM 772 C CA . GLU A 1 96 ? 6.408 -10.356 0.019 1.00 73.81 96 GLU A CA 1
ATOM 773 C C . GLU A 1 96 ? 5.488 -10.369 -1.209 1.00 73.81 9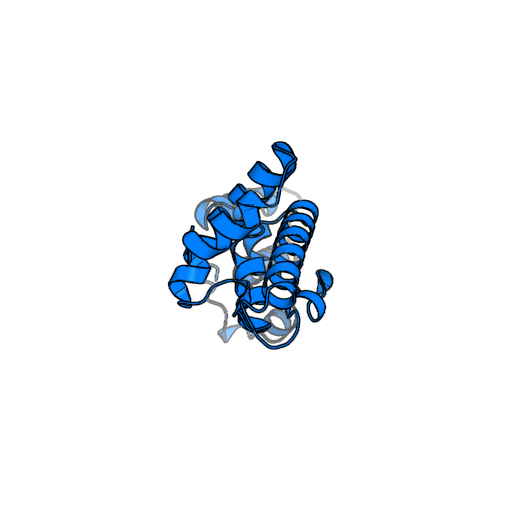6 GLU A C 1
ATOM 775 O O . GLU A 1 96 ? 5.982 -10.398 -2.331 1.00 73.81 96 GLU A O 1
ATOM 780 N N . LYS A 1 97 ? 4.166 -10.357 -1.008 1.00 71.06 97 LYS A N 1
ATOM 781 C CA . LYS A 1 97 ? 3.173 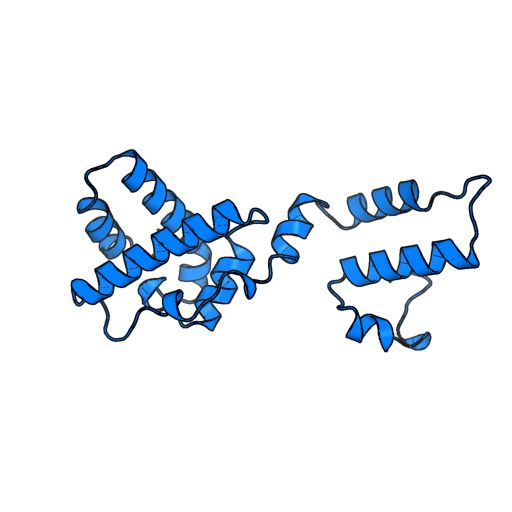-10.322 -2.087 1.00 71.06 97 LYS A CA 1
ATOM 782 C C . LYS A 1 97 ? 2.745 -8.909 -2.476 1.00 71.06 97 LYS A C 1
ATOM 784 O O . LYS A 1 97 ? 2.022 -8.766 -3.457 1.00 71.06 97 LYS A O 1
ATOM 789 N N . ILE A 1 98 ? 3.121 -7.888 -1.705 1.00 70.94 98 ILE A N 1
ATOM 790 C CA . ILE A 1 98 ? 2.766 -6.497 -1.996 1.00 70.94 98 ILE A CA 1
ATOM 791 C C . ILE A 1 98 ? 3.641 -6.042 -3.160 1.00 70.94 98 ILE A C 1
ATOM 793 O O . ILE A 1 98 ? 4.866 -5.977 -3.029 1.00 70.94 98 ILE A O 1
ATOM 797 N N . ASN A 1 99 ? 3.013 -5.743 -4.296 1.00 68.56 99 ASN A N 1
ATOM 798 C CA . ASN A 1 99 ? 3.722 -5.129 -5.402 1.00 68.56 99 ASN A CA 1
ATOM 799 C C . ASN A 1 99 ? 4.093 -3.700 -4.993 1.00 68.56 99 ASN A C 1
ATOM 801 O O . ASN A 1 99 ? 3.225 -2.930 -4.614 1.00 68.56 99 ASN A O 1
ATOM 805 N N . GLN A 1 100 ? 5.384 -3.374 -4.992 1.00 67.81 100 GLN A N 1
AT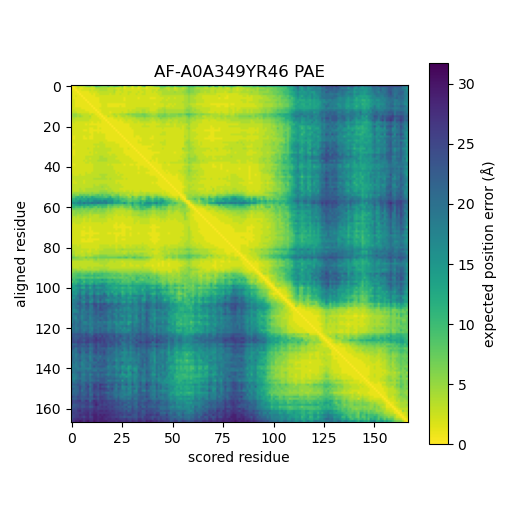OM 806 C CA . GLN A 1 100 ? 5.870 -2.019 -4.717 1.00 67.81 100 GLN A CA 1
ATOM 807 C C . GLN A 1 100 ? 6.499 -1.380 -5.949 1.00 67.81 100 GLN A C 1
ATOM 809 O O . GLN A 1 100 ? 7.070 -0.297 -5.830 1.00 67.81 100 GLN A O 1
ATOM 814 N N . SER A 1 101 ? 6.440 -2.046 -7.111 1.00 66.81 101 SER A N 1
ATOM 815 C CA . SER A 1 101 ? 7.066 -1.558 -8.340 1.00 66.81 101 SER A CA 1
ATOM 816 C C . SER A 1 101 ? 6.642 -0.125 -8.624 1.00 66.81 101 SER A C 1
ATOM 818 O O . SER A 1 101 ? 7.503 0.720 -8.820 1.00 66.81 101 SER A O 1
ATOM 820 N N . ARG A 1 102 ? 5.346 0.169 -8.499 1.00 63.84 102 ARG A N 1
ATOM 821 C CA . ARG A 1 102 ? 4.766 1.489 -8.741 1.00 63.84 102 ARG A CA 1
ATOM 822 C C . ARG A 1 102 ? 5.276 2.559 -7.776 1.00 63.84 102 ARG A C 1
ATOM 824 O O . ARG A 1 102 ? 5.757 3.606 -8.192 1.00 63.84 102 ARG A O 1
ATOM 831 N N . ALA A 1 103 ? 5.257 2.272 -6.479 1.00 64.50 103 ALA A N 1
ATOM 832 C CA . ALA A 1 103 ? 5.732 3.217 -5.473 1.00 64.50 103 ALA A CA 1
ATOM 833 C C . ALA A 1 103 ? 7.257 3.442 -5.522 1.00 64.50 103 ALA A C 1
ATOM 835 O O . ALA A 1 103 ? 7.740 4.509 -5.147 1.00 64.50 103 ALA A O 1
ATOM 836 N N . ILE A 1 104 ? 8.021 2.427 -5.942 1.00 64.06 104 ILE A N 1
ATOM 837 C CA . ILE A 1 104 ? 9.456 2.516 -6.247 1.00 64.06 104 ILE A CA 1
ATOM 838 C C . ILE A 1 104 ? 9.664 3.402 -7.471 1.00 64.06 104 ILE A C 1
ATOM 840 O O . ILE A 1 104 ? 10.482 4.316 -7.438 1.00 64.06 104 ILE A O 1
ATOM 844 N N . PHE A 1 105 ? 8.906 3.151 -8.527 1.00 63.62 105 PHE A N 1
ATOM 845 C CA . PHE A 1 105 ? 9.006 3.838 -9.799 1.00 63.62 105 PHE A CA 1
ATOM 846 C C . PHE A 1 105 ? 8.814 5.352 -9.669 1.00 63.62 105 PHE A C 1
ATOM 848 O O . PHE A 1 105 ? 9.700 6.104 -10.072 1.00 63.62 105 PHE A O 1
ATOM 855 N N . GLU A 1 106 ? 7.766 5.780 -8.957 1.00 64.62 106 GLU A N 1
ATOM 856 C CA . GLU A 1 106 ? 7.487 7.192 -8.644 1.00 64.62 106 GLU A CA 1
ATOM 857 C C . GLU A 1 106 ? 8.622 7.896 -7.861 1.00 64.62 106 GLU A C 1
ATOM 859 O O . GLU A 1 106 ? 8.661 9.124 -7.791 1.00 64.62 106 GLU A O 1
ATOM 864 N N . GLN A 1 107 ? 9.554 7.155 -7.242 1.00 65.31 107 GLN A N 1
ATOM 865 C CA . GLN A 1 107 ? 10.714 7.734 -6.543 1.00 65.31 107 GLN A CA 1
ATOM 866 C C . GLN A 1 107 ? 11.957 7.885 -7.417 1.00 65.31 107 GLN A C 1
ATOM 868 O O . GLN A 1 107 ? 12.811 8.715 -7.102 1.00 65.31 107 GLN A O 1
ATOM 873 N N . TYR A 1 108 ? 12.097 7.056 -8.451 1.00 66.38 108 TYR A N 1
ATOM 874 C CA . TYR A 1 108 ? 13.267 7.071 -9.330 1.00 66.38 108 TYR A CA 1
ATOM 875 C C . TYR A 1 108 ? 13.060 7.953 -10.551 1.00 66.38 108 TYR A C 1
ATOM 877 O O . TYR A 1 108 ? 14.034 8.509 -11.054 1.00 66.38 108 TYR A O 1
ATOM 885 N N . VAL A 1 109 ? 11.813 8.084 -10.994 1.00 72.44 109 VAL A N 1
ATOM 886 C CA . VAL A 1 109 ? 11.444 8.892 -12.144 1.00 72.44 109 VAL A CA 1
ATOM 887 C C . VAL A 1 109 ? 10.156 9.645 -11.820 1.00 72.44 109 VAL A C 1
ATOM 889 O O . VAL A 1 109 ? 9.152 9.030 -11.467 1.00 72.44 109 VAL A O 1
ATOM 892 N N . LYS A 1 110 ? 10.181 10.976 -11.924 1.00 69.62 110 LYS A N 1
ATOM 893 C CA . LYS A 1 110 ? 9.001 11.821 -11.692 1.00 69.62 110 LYS A CA 1
ATOM 894 C C . LYS A 1 110 ? 7.966 11.690 -12.799 1.00 69.62 110 LYS A C 1
ATOM 896 O O . LYS A 1 110 ? 6.772 11.691 -12.516 1.00 69.62 110 LYS A O 1
ATOM 901 N N . ASP A 1 111 ? 8.426 11.632 -14.041 1.00 75.25 111 ASP A N 1
ATOM 902 C CA . ASP A 1 111 ? 7.599 11.636 -15.239 1.00 75.25 111 ASP A CA 1
ATOM 903 C C . ASP A 1 111 ? 8.340 11.013 -16.431 1.00 75.25 111 ASP A C 1
ATOM 905 O O . ASP A 1 111 ? 9.525 10.685 -16.373 1.00 75.25 111 ASP A O 1
ATOM 909 N N . GLU A 1 112 ? 7.610 10.821 -17.526 1.00 79.75 112 GLU A N 1
ATOM 910 C CA . GLU A 1 112 ? 8.146 10.244 -18.757 1.00 79.75 112 GLU A CA 1
ATOM 911 C C . GLU A 1 112 ? 9.304 11.073 -19.335 1.00 79.75 112 GLU A C 1
ATOM 913 O O . GLU A 1 112 ? 10.238 10.497 -19.881 1.00 79.75 112 GLU A O 1
ATOM 918 N N . GLU A 1 113 ? 9.305 12.400 -19.159 1.00 84.06 113 GLU A N 1
ATOM 919 C CA . GLU A 1 113 ? 10.356 13.285 -19.672 1.00 84.06 113 GLU A CA 1
ATOM 920 C C . GLU A 1 113 ? 11.693 13.051 -18.948 1.00 84.06 113 GLU A C 1
ATOM 922 O O . GLU A 1 113 ? 12.717 12.842 -19.604 1.00 84.06 113 GLU A O 1
ATOM 927 N N . GLU A 1 114 ? 11.687 12.990 -17.611 1.00 84.56 114 GLU A N 1
ATOM 928 C CA . GLU A 1 114 ? 12.883 12.687 -16.809 1.00 84.56 114 GLU A CA 1
ATOM 929 C C . GLU A 1 114 ? 13.437 11.289 -17.135 1.00 84.56 114 GLU A C 1
ATOM 931 O O . GLU A 1 114 ? 14.654 11.105 -17.249 1.00 84.56 114 GLU A O 1
ATOM 936 N N . PHE A 1 115 ? 12.564 10.301 -17.356 1.00 86.31 115 PHE A N 1
ATOM 937 C CA . PHE A 1 115 ? 12.988 8.961 -17.778 1.00 86.31 115 PHE A CA 1
ATOM 938 C C . PHE A 1 115 ? 13.694 8.983 -19.132 1.00 86.31 115 PHE A C 1
ATOM 940 O O . PHE A 1 115 ? 14.726 8.330 -19.332 1.00 86.31 115 PHE A O 1
ATOM 947 N N . ASP A 1 116 ? 13.141 9.747 -20.064 1.00 86.19 116 ASP A N 1
ATOM 948 C CA . ASP A 1 116 ? 13.647 9.850 -21.419 1.00 86.19 116 ASP A CA 1
ATOM 949 C C . ASP A 1 116 ? 15.031 10.521 -21.446 1.00 86.19 116 ASP A C 1
ATOM 951 O O . ASP A 1 116 ? 15.932 10.098 -22.180 1.00 86.19 116 ASP A O 1
ATOM 955 N N . GLU A 1 117 ? 15.245 11.528 -20.592 1.00 87.19 117 GLU A N 1
ATOM 956 C CA . GLU A 1 117 ? 16.558 12.131 -20.348 1.00 87.19 117 GLU A CA 1
ATOM 957 C C . GLU A 1 117 ? 17.561 11.127 -19.765 1.00 87.19 117 GLU A C 1
ATOM 959 O O . GLU A 1 117 ? 18.701 11.043 -20.240 1.00 87.19 117 GLU A O 1
ATOM 964 N N . MET A 1 118 ? 17.149 10.316 -18.785 1.00 87.06 118 MET A N 1
ATOM 965 C CA . MET A 1 118 ? 17.998 9.268 -18.213 1.00 87.06 118 MET A CA 1
ATOM 966 C C . MET A 1 118 ? 18.424 8.243 -19.271 1.00 87.06 118 MET A C 1
ATOM 968 O O . MET A 1 118 ? 19.613 7.922 -19.370 1.00 87.06 118 MET A O 1
ATOM 972 N N . CYS A 1 119 ? 17.492 7.772 -20.106 1.00 87.50 119 CYS A N 1
ATOM 973 C CA . CYS A 1 119 ? 17.790 6.839 -21.194 1.00 87.50 119 CYS A CA 1
ATOM 974 C C . CYS A 1 119 ? 18.783 7.440 -22.198 1.00 87.50 119 CYS A C 1
ATOM 976 O O . CYS A 1 119 ? 19.762 6.783 -22.558 1.00 87.50 119 CYS A O 1
ATOM 978 N N . LYS A 1 120 ? 18.610 8.714 -22.580 1.00 86.88 120 LYS A N 1
ATOM 979 C CA . LYS A 1 120 ? 19.537 9.428 -23.481 1.00 86.88 120 LYS A CA 1
ATOM 980 C C . LYS A 1 120 ? 20.954 9.527 -22.920 1.00 86.88 120 LYS A C 1
ATOM 982 O O . LYS A 1 120 ? 21.911 9.527 -23.694 1.00 86.88 120 LYS A O 1
ATOM 987 N N . VAL A 1 121 ? 21.108 9.626 -21.599 1.00 87.06 121 VAL A N 1
ATOM 988 C CA . VAL A 1 121 ? 22.422 9.649 -20.938 1.00 87.06 121 VAL A CA 1
ATOM 989 C C . VAL A 1 121 ? 23.047 8.254 -20.895 1.00 87.06 121 VAL A C 1
ATOM 991 O O . VAL A 1 121 ? 24.218 8.111 -21.249 1.00 87.06 121 VAL A O 1
ATOM 994 N N . VAL A 1 122 ? 22.286 7.235 -20.484 1.00 85.31 122 VAL A N 1
ATOM 995 C CA . VAL A 1 122 ? 22.777 5.853 -20.320 1.00 85.31 122 VAL A CA 1
ATOM 996 C C . VAL A 1 122 ? 23.116 5.209 -21.664 1.00 85.31 122 VAL A C 1
ATOM 998 O O . VAL A 1 122 ? 24.186 4.622 -21.809 1.00 85.31 122 VAL A O 1
ATOM 1001 N N . TYR A 1 123 ? 22.241 5.363 -22.657 1.00 86.31 123 TYR A N 1
ATOM 1002 C CA . TYR A 1 123 ? 22.376 4.773 -23.993 1.00 86.31 123 TYR A CA 1
ATOM 1003 C C . TYR A 1 123 ? 22.956 5.752 -25.017 1.00 86.31 123 TYR A C 1
ATOM 1005 O O . TYR A 1 123 ? 22.799 5.585 -26.229 1.00 86.31 123 TYR A O 1
ATOM 1013 N N . LYS A 1 124 ? 23.653 6.788 -24.539 1.00 85.06 124 LYS A N 1
ATOM 1014 C CA . LYS A 1 124 ? 24.316 7.769 -25.394 1.00 85.06 124 LYS A CA 1
ATOM 1015 C C . LYS A 1 124 ? 25.281 7.075 -26.353 1.00 85.06 124 LYS A C 1
ATOM 1017 O O . LYS A 1 124 ? 26.102 6.255 -25.945 1.00 85.06 124 LYS A O 1
ATOM 1022 N N . GLN A 1 125 ? 25.253 7.479 -27.620 1.00 82.75 125 GLN A N 1
ATOM 1023 C CA . GLN A 1 125 ? 26.222 7.012 -28.607 1.00 82.75 125 GLN A CA 1
ATOM 1024 C C . GLN A 1 125 ? 27.621 7.545 -28.265 1.00 82.75 125 GLN A C 1
ATOM 1026 O O . GLN A 1 125 ? 27.928 8.726 -28.448 1.00 82.75 125 GLN A O 1
ATOM 1031 N N . THR A 1 126 ? 28.458 6.667 -27.722 1.00 83.88 126 THR A N 1
ATOM 1032 C CA . THR A 1 126 ? 29.883 6.885 -27.445 1.00 83.88 126 THR A CA 1
ATOM 1033 C C . THR A 1 126 ? 30.735 6.024 -28.382 1.00 83.88 126 THR A C 1
ATOM 1035 O O . THR A 1 126 ? 30.202 5.279 -29.203 1.00 83.88 126 THR A O 1
ATOM 1038 N N . SER A 1 127 ? 32.066 6.110 -28.279 1.00 82.44 127 SER A N 1
ATOM 1039 C CA . SER A 1 127 ? 32.981 5.285 -29.086 1.00 82.44 127 SER A CA 1
ATOM 1040 C C . SER A 1 127 ? 32.769 3.779 -28.913 1.00 82.44 127 SER A C 1
ATOM 1042 O O . SER A 1 127 ? 33.077 3.022 -29.828 1.00 82.44 127 SER A O 1
ATOM 1044 N N . ASP A 1 128 ? 32.224 3.364 -27.768 1.00 83.50 128 ASP A N 1
ATOM 1045 C CA . ASP A 1 128 ? 32.041 1.958 -27.397 1.00 83.50 128 ASP A CA 1
ATOM 1046 C C . ASP A 1 128 ? 30.597 1.478 -27.634 1.00 83.50 128 ASP A C 1
ATOM 1048 O O . ASP A 1 128 ? 30.229 0.366 -27.255 1.00 83.50 128 ASP A O 1
ATOM 1052 N N . TYR A 1 129 ? 29.756 2.315 -28.251 1.00 85.06 129 TYR A N 1
ATOM 1053 C CA . TYR A 1 129 ? 28.352 2.009 -28.497 1.00 85.06 129 TYR A CA 1
ATOM 1054 C C . TYR A 1 129 ? 28.193 0.933 -29.577 1.00 85.06 129 TYR A C 1
ATOM 1056 O O . TYR A 1 129 ? 28.618 1.104 -30.722 1.00 85.06 129 TYR A O 1
ATOM 1064 N N . ILE A 1 130 ? 27.515 -0.164 -29.230 1.00 87.75 130 ILE A N 1
ATOM 1065 C CA . ILE A 1 130 ? 27.186 -1.250 -30.158 1.00 87.75 130 ILE A CA 1
ATOM 1066 C C . ILE A 1 130 ? 25.671 -1.268 -30.360 1.00 87.75 130 ILE A C 1
ATOM 1068 O O . ILE A 1 130 ? 24.931 -1.771 -29.518 1.00 87.75 130 ILE A O 1
ATOM 1072 N N . GLU A 1 131 ? 25.206 -0.757 -31.502 1.00 83.00 131 GLU A N 1
ATOM 1073 C CA . GLU A 1 131 ? 23.775 -0.566 -31.790 1.00 83.00 131 GLU A CA 1
ATOM 1074 C C . GLU A 1 131 ? 22.940 -1.840 -31.607 1.00 83.00 131 GLU A C 1
ATOM 1076 O O . GLU A 1 131 ? 21.880 -1.806 -30.986 1.00 83.00 131 GLU A O 1
ATOM 1081 N N . SER A 1 132 ? 23.438 -2.986 -32.081 1.00 81.31 132 SER A N 1
ATOM 1082 C CA . SER A 1 132 ? 22.737 -4.274 -31.987 1.00 81.31 132 SER A CA 1
ATOM 1083 C C . SER A 1 132 ? 22.626 -4.826 -30.561 1.00 81.31 132 SER A C 1
ATOM 1085 O O . SER A 1 132 ? 21.944 -5.827 -30.357 1.00 81.31 132 SER A O 1
ATOM 1087 N N . ILE A 1 133 ? 23.322 -4.226 -29.594 1.00 83.31 133 ILE A N 1
ATOM 1088 C CA . ILE A 1 133 ? 23.299 -4.602 -28.177 1.00 83.31 133 ILE A CA 1
ATOM 1089 C C . ILE A 1 133 ? 22.550 -3.541 -27.370 1.00 83.31 133 ILE A C 1
ATOM 1091 O O . ILE A 1 133 ? 21.696 -3.884 -26.557 1.00 83.31 133 ILE A O 1
ATOM 1095 N N . GLU A 1 134 ? 22.852 -2.265 -27.596 1.00 84.75 134 GLU A N 1
ATOM 1096 C CA . GLU A 1 134 ? 22.327 -1.172 -26.780 1.00 84.75 134 GLU A CA 1
ATOM 1097 C C . GLU A 1 134 ? 20.868 -0.832 -27.112 1.00 84.75 134 GLU A C 1
ATOM 1099 O O . GLU A 1 134 ? 20.084 -0.654 -26.185 1.00 84.75 134 GLU A O 1
ATOM 1104 N N . LYS A 1 135 ? 20.441 -0.862 -28.388 1.00 82.44 135 LYS A N 1
ATOM 1105 C CA . LYS A 1 135 ? 19.023 -0.627 -28.735 1.00 82.44 135 LYS A CA 1
ATOM 1106 C C . LYS A 1 135 ? 18.068 -1.660 -28.120 1.00 82.44 135 LYS A C 1
ATOM 1108 O O . LYS A 1 135 ? 17.058 -1.253 -27.553 1.00 82.44 135 LYS A O 1
ATOM 1113 N N . PRO A 1 136 ? 18.342 -2.981 -28.182 1.00 82.88 136 PRO A N 1
ATOM 1114 C CA . PRO A 1 136 ? 17.495 -3.959 -27.500 1.00 82.88 136 PRO A CA 1
ATOM 1115 C C . PRO A 1 136 ? 17.460 -3.779 -25.979 1.00 82.88 136 PRO A C 1
ATOM 1117 O O . PRO A 1 136 ? 16.410 -3.976 -25.376 1.00 82.88 136 PRO A O 1
ATOM 1120 N N . LYS A 1 137 ? 18.580 -3.394 -25.349 1.00 85.06 137 LYS A N 1
ATOM 1121 C CA . LYS A 1 137 ? 18.613 -3.107 -23.906 1.00 85.06 137 LYS A CA 1
ATOM 1122 C C . LYS A 1 137 ? 17.756 -1.894 -23.556 1.00 85.06 137 LYS A C 1
ATOM 1124 O O . LYS A 1 137 ? 16.973 -1.984 -22.617 1.00 85.06 137 LYS A O 1
ATOM 1129 N N . GLU A 1 138 ? 17.894 -0.801 -24.306 1.00 88.25 138 GLU A N 1
ATOM 1130 C CA . GLU A 1 138 ? 17.080 0.404 -24.123 1.00 88.25 138 GLU A CA 1
ATOM 1131 C C . GLU A 1 138 ? 15.589 0.077 -24.265 1.00 88.25 138 GLU A C 1
ATOM 1133 O O . GLU A 1 138 ? 14.801 0.428 -23.393 1.00 88.25 138 GLU A O 1
ATOM 1138 N N . LEU A 1 139 ? 15.213 -0.680 -25.302 1.00 84.75 139 LEU A N 1
ATOM 1139 C CA . LEU A 1 139 ? 13.835 -1.122 -25.519 1.00 84.75 139 LEU A CA 1
ATOM 1140 C C . LEU A 1 139 ? 13.288 -1.933 -24.334 1.00 84.75 139 LEU A C 1
ATOM 1142 O O . LEU A 1 139 ? 12.187 -1.663 -23.873 1.00 84.75 139 LEU A O 1
ATOM 1146 N N . ILE A 1 140 ? 14.048 -2.895 -23.801 1.00 85.31 140 ILE A N 1
ATOM 1147 C CA . ILE A 1 140 ? 13.612 -3.685 -22.634 1.00 85.31 140 ILE A CA 1
ATOM 1148 C C . ILE A 1 140 ? 13.393 -2.786 -21.410 1.00 85.31 140 ILE A C 1
ATOM 1150 O O . ILE A 1 140 ? 12.420 -2.974 -20.685 1.00 85.31 140 ILE A O 1
ATOM 1154 N N . VAL A 1 141 ? 14.271 -1.804 -21.182 1.00 85.06 141 VAL A N 1
ATOM 1155 C CA . VAL A 1 141 ? 14.131 -0.857 -20.066 1.00 85.06 141 VAL A CA 1
ATOM 1156 C C . VAL A 1 141 ? 12.904 0.042 -20.246 1.00 85.06 141 VAL A C 1
ATOM 1158 O O . VAL A 1 141 ? 12.173 0.248 -19.281 1.00 85.06 141 VAL A O 1
ATOM 1161 N N . ARG A 1 142 ? 12.629 0.514 -21.468 1.00 86.38 142 ARG A N 1
ATOM 1162 C CA . ARG A 1 142 ? 11.420 1.290 -21.799 1.00 86.38 142 ARG A CA 1
ATOM 1163 C C . ARG A 1 142 ? 10.137 0.474 -21.620 1.00 86.38 142 ARG A C 1
ATOM 1165 O O . ARG A 1 142 ? 9.188 0.955 -21.019 1.00 86.38 142 ARG A O 1
ATOM 1172 N N . LEU A 1 143 ? 10.118 -0.786 -22.047 1.00 84.94 143 LEU A N 1
ATOM 1173 C CA . LEU A 1 143 ? 8.955 -1.660 -21.855 1.00 84.94 143 LEU A CA 1
ATOM 1174 C C . LEU A 1 143 ? 8.716 -1.989 -20.375 1.00 84.94 143 LEU A C 1
ATOM 1176 O O . LEU A 1 143 ? 7.575 -2.005 -19.924 1.00 84.94 143 LEU A O 1
ATOM 1180 N N . ALA A 1 144 ? 9.784 -2.186 -19.598 1.00 81.62 144 ALA A N 1
ATOM 1181 C CA . ALA A 1 144 ? 9.677 -2.340 -18.150 1.00 81.62 144 ALA A CA 1
ATOM 1182 C C . ALA A 1 144 ? 9.180 -1.054 -17.464 1.00 81.62 144 ALA A C 1
ATOM 1184 O O . ALA A 1 144 ? 8.478 -1.131 -16.457 1.00 81.62 144 ALA A O 1
ATOM 1185 N N . PHE A 1 145 ? 9.514 0.122 -18.013 1.00 80.50 145 PHE A N 1
ATOM 1186 C CA . PHE A 1 145 ? 8.984 1.409 -17.553 1.00 80.50 145 PHE A CA 1
ATOM 1187 C C . PHE A 1 145 ? 7.471 1.526 -17.777 1.00 80.50 145 PHE A C 1
ATOM 1189 O O . PHE A 1 145 ? 6.769 2.094 -16.951 1.00 80.50 145 PHE A O 1
ATOM 1196 N N . LEU A 1 146 ? 6.947 0.895 -18.826 1.00 79.94 146 LEU A N 1
ATOM 1197 C CA . LEU A 1 146 ? 5.508 0.781 -19.088 1.00 79.94 146 LEU A CA 1
ATOM 1198 C C . LEU A 1 146 ? 4.817 -0.315 -18.254 1.00 79.94 146 LEU A C 1
ATOM 1200 O O . LEU A 1 146 ? 3.685 -0.688 -18.545 1.00 79.94 146 LEU A O 1
ATOM 1204 N N . GLU A 1 147 ? 5.491 -0.827 -17.222 1.00 77.06 147 GLU A N 1
ATOM 1205 C CA . GLU A 1 147 ? 5.003 -1.859 -16.301 1.00 77.06 147 GLU A CA 1
ATOM 1206 C C . GLU A 1 147 ? 4.754 -3.240 -16.938 1.00 77.06 147 GLU A C 1
ATOM 1208 O O . GLU A 1 147 ? 4.106 -4.087 -16.320 1.00 77.06 147 GLU A O 1
ATOM 1213 N N . LEU A 1 148 ? 5.316 -3.520 -18.123 1.00 80.88 148 LEU A N 1
ATOM 1214 C CA . LEU A 1 148 ? 5.283 -4.874 -18.683 1.00 80.88 148 LEU A CA 1
ATOM 1215 C C . LEU A 1 148 ? 6.240 -5.795 -17.915 1.00 80.88 148 LEU A C 1
ATOM 1217 O O . LEU A 1 148 ? 7.401 -5.460 -17.658 1.00 80.88 148 LEU A O 1
ATOM 1221 N N . ASN A 1 149 ? 5.771 -6.998 -17.588 1.00 77.19 149 ASN A N 1
ATOM 1222 C CA . ASN A 1 149 ? 6.605 -8.038 -16.989 1.00 77.19 149 ASN A CA 1
ATOM 1223 C C . ASN A 1 149 ? 7.463 -8.774 -18.039 1.00 77.19 149 ASN A C 1
ATOM 1225 O O . ASN A 1 149 ? 7.308 -8.608 -19.248 1.00 77.19 149 ASN A O 1
ATOM 1229 N N . ILE A 1 150 ? 8.409 -9.598 -17.577 1.00 77.62 150 ILE A N 1
ATOM 1230 C CA . ILE A 1 150 ? 9.354 -10.302 -18.460 1.00 77.62 150 ILE A CA 1
ATOM 1231 C C . ILE A 1 150 ? 8.618 -11.258 -19.404 1.00 77.62 150 ILE A C 1
ATOM 1233 O O . ILE A 1 150 ? 9.014 -11.393 -20.562 1.00 77.62 150 ILE A O 1
ATOM 1237 N N . GLU A 1 151 ? 7.562 -11.918 -18.930 1.00 81.81 151 GLU A N 1
ATOM 1238 C CA . GLU A 1 151 ? 6.759 -12.829 -19.737 1.00 81.81 151 GLU A CA 1
ATOM 1239 C C . GLU A 1 151 ? 6.035 -12.093 -20.873 1.00 81.81 151 GLU A C 1
ATOM 1241 O O . GLU A 1 151 ? 6.039 -12.575 -22.005 1.00 81.81 151 GLU A O 1
ATOM 1246 N N . GLU A 1 152 ? 5.474 -10.915 -20.595 1.00 82.06 152 GLU A N 1
ATOM 1247 C CA . GLU A 1 152 ? 4.835 -10.025 -21.571 1.00 82.06 152 GLU A CA 1
ATOM 1248 C C . GLU A 1 152 ? 5.849 -9.493 -22.585 1.00 82.06 152 GLU A C 1
ATOM 1250 O O . GLU A 1 152 ? 5.617 -9.568 -23.792 1.00 82.06 152 GLU A O 1
ATOM 1255 N N . ILE A 1 153 ? 7.016 -9.045 -22.114 1.00 85.06 153 ILE A N 1
ATOM 1256 C CA . ILE A 1 153 ? 8.100 -8.571 -22.981 1.00 85.06 153 ILE A CA 1
ATOM 1257 C C . ILE A 1 153 ? 8.583 -9.691 -23.913 1.00 85.06 153 ILE A C 1
ATOM 1259 O O . ILE A 1 153 ? 8.834 -9.457 -25.094 1.00 85.06 153 ILE A O 1
ATOM 1263 N N . ALA A 1 154 ? 8.696 -10.923 -23.411 1.00 83.06 154 ALA A N 1
ATOM 1264 C CA . ALA A 1 154 ? 9.211 -12.057 -24.178 1.00 83.06 154 ALA A CA 1
ATOM 1265 C C . ALA A 1 154 ? 8.297 -12.491 -25.337 1.00 83.06 154 ALA A C 1
ATOM 1267 O O . ALA A 1 154 ? 8.775 -13.133 -26.276 1.00 83.06 154 ALA A O 1
ATOM 1268 N N . ILE A 1 155 ? 7.000 -12.168 -25.280 1.00 86.88 155 ILE A N 1
ATOM 1269 C CA . ILE A 1 155 ? 6.022 -12.536 -26.314 1.00 86.88 155 ILE A CA 1
ATOM 1270 C C . ILE A 1 155 ? 5.675 -11.392 -27.276 1.00 86.88 155 ILE A C 1
ATOM 1272 O O . ILE A 1 155 ? 4.943 -11.638 -28.241 1.00 86.88 155 ILE A O 1
ATOM 1276 N N . LEU A 1 156 ? 6.201 -10.181 -27.053 1.00 83.12 156 LEU A N 1
ATOM 1277 C CA . LEU A 1 156 ? 5.999 -9.037 -27.945 1.00 83.12 156 LEU A CA 1
ATOM 1278 C C . LEU A 1 156 ? 6.510 -9.341 -29.353 1.00 83.12 156 LEU A C 1
ATOM 1280 O O . LEU A 1 156 ? 7.652 -9.762 -29.568 1.00 83.12 156 LEU A O 1
ATOM 1284 N N . LYS A 1 157 ? 5.662 -9.091 -30.348 1.00 80.44 157 LYS A N 1
ATOM 1285 C CA . LYS A 1 157 ? 6.050 -9.156 -31.754 1.00 80.44 157 LYS A CA 1
ATOM 1286 C C . LYS A 1 157 ? 6.546 -7.791 -32.199 1.00 80.44 157 LYS A C 1
ATOM 1288 O O . LYS A 1 157 ? 6.145 -6.757 -31.684 1.00 80.44 157 LYS A O 1
ATOM 1293 N N . LYS A 1 158 ? 7.343 -7.774 -33.270 1.00 73.38 158 LYS A N 1
ATOM 1294 C CA . LYS A 1 158 ? 7.771 -6.523 -33.924 1.00 73.38 158 LYS A CA 1
ATOM 1295 C C . LYS A 1 158 ? 6.603 -5.630 -34.356 1.00 73.38 158 LYS A C 1
ATOM 1297 O O . LYS A 1 158 ? 6.790 -4.439 -34.520 1.00 73.38 158 LYS A O 1
ATOM 1302 N N . THR A 1 159 ? 5.431 -6.212 -34.602 1.00 81.06 159 THR A N 1
ATOM 1303 C CA . THR A 1 159 ? 4.213 -5.482 -34.978 1.00 81.06 159 THR A CA 1
ATOM 1304 C C . THR A 1 159 ? 3.550 -4.764 -33.813 1.00 81.06 159 THR A C 1
ATOM 1306 O O . THR A 1 159 ? 2.679 -3.939 -34.051 1.00 81.06 159 THR A O 1
ATOM 1309 N N . ASP A 1 160 ? 3.934 -5.104 -32.585 1.00 77.31 160 ASP A N 1
ATOM 1310 C CA . ASP A 1 160 ? 3.313 -4.604 -31.364 1.00 77.31 160 ASP A CA 1
ATOM 1311 C C . ASP A 1 160 ? 4.082 -3.389 -30.805 1.00 77.31 160 ASP A C 1
ATOM 1313 O O . ASP A 1 160 ? 3.690 -2.852 -29.778 1.00 77.31 160 ASP A O 1
ATOM 1317 N N . ILE A 1 161 ? 5.166 -2.973 -31.481 1.00 72.06 161 ILE A N 1
ATOM 1318 C CA . ILE A 1 161 ? 6.077 -1.895 -31.075 1.00 72.06 161 ILE A CA 1
ATOM 1319 C C . ILE A 1 161 ? 5.987 -0.748 -32.089 1.00 72.06 161 ILE A C 1
ATOM 1321 O O . ILE A 1 161 ? 6.209 -0.943 -33.289 1.00 72.06 161 ILE A O 1
ATOM 1325 N N . ASP A 1 162 ? 5.701 0.450 -31.599 1.00 72.62 162 ASP A N 1
ATOM 1326 C CA . ASP A 1 162 ? 5.736 1.712 -32.325 1.00 72.62 162 ASP A CA 1
ATOM 1327 C C . ASP A 1 162 ? 7.150 2.316 -32.286 1.00 72.62 162 ASP A C 1
ATOM 1329 O O . ASP A 1 162 ? 7.533 3.142 -31.451 1.00 72.62 162 ASP A O 1
ATOM 1333 N N . TYR A 1 163 ? 7.949 1.907 -33.269 1.00 68.44 163 TYR A N 1
ATOM 1334 C CA . TYR A 1 163 ? 9.318 2.388 -33.437 1.00 68.44 163 TYR A CA 1
ATOM 1335 C C . TYR A 1 163 ? 9.430 3.884 -33.773 1.00 68.44 163 TYR A C 1
ATOM 1337 O O . TYR A 1 163 ? 10.527 4.427 -33.640 1.00 68.44 163 TYR A O 1
ATOM 1345 N N . GLU A 1 164 ? 8.363 4.543 -34.240 1.00 64.81 164 GLU A N 1
ATOM 1346 C CA . GLU A 1 164 ? 8.404 5.977 -34.560 1.00 64.81 164 GLU A CA 1
ATOM 1347 C C . GLU A 1 164 ? 8.298 6.831 -33.295 1.00 64.81 164 GLU A C 1
ATOM 1349 O O . GLU A 1 164 ? 8.959 7.866 -33.203 1.00 64.81 164 GLU A O 1
ATOM 1354 N N . ASN A 1 165 ? 7.529 6.364 -32.309 1.00 62.62 165 ASN A N 1
ATOM 1355 C CA . ASN A 1 165 ? 7.325 7.059 -31.038 1.00 62.62 165 ASN A CA 1
ATOM 1356 C C . ASN A 1 165 ? 8.171 6.502 -29.881 1.00 62.62 165 ASN A C 1
ATOM 1358 O O . ASN A 1 165 ? 8.215 7.109 -28.816 1.00 62.62 165 ASN A O 1
ATOM 1362 N N . GLY A 1 166 ? 8.890 5.393 -30.089 1.00 57.94 166 GLY A N 1
ATOM 1363 C CA . GLY A 1 166 ? 9.783 4.815 -29.079 1.00 57.94 166 GLY A CA 1
ATOM 1364 C C . GLY A 1 166 ? 9.056 4.046 -27.972 1.00 57.94 166 GLY A C 1
ATOM 1365 O O . GLY A 1 166 ? 9.585 3.961 -26.860 1.00 57.94 166 GLY A O 1
ATOM 1366 N N . ILE A 1 167 ? 7.875 3.502 -28.288 1.00 55.25 167 ILE A N 1
ATOM 1367 C CA . ILE A 1 167 ? 6.981 2.755 -27.389 1.00 55.25 167 ILE A CA 1
ATOM 1368 C C . ILE A 1 167 ? 6.721 1.376 -27.982 1.00 55.25 167 ILE A C 1
ATOM 1370 O O . ILE A 1 167 ? 6.242 1.318 -29.130 1.00 55.25 167 ILE A O 1
#